Protein AF-A0A7X6TPW1-F1 (afdb_monomer_lite)

pLDDT: mean 78.47, std 8.57, range [53.09, 91.19]

Radius of gyration: 14.6 Å; chains: 1; bounding box: 42×25×35 Å

Structure (mmCIF, N/CA/C/O backbone):
data_AF-A0A7X6TPW1-F1
#
_entry.i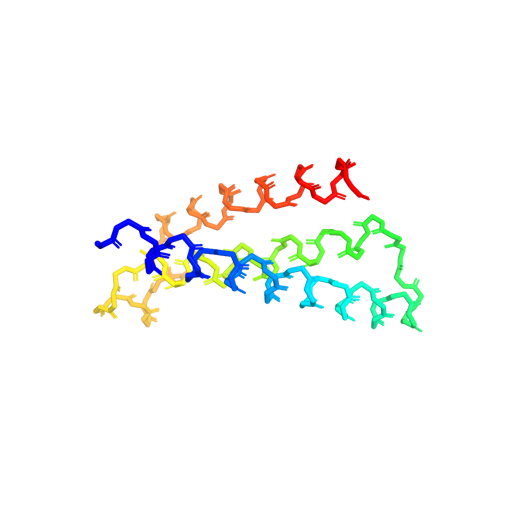d   AF-A0A7X6TPW1-F1
#
loop_
_atom_site.group_PDB
_atom_site.id
_atom_site.type_symbol
_atom_site.label_atom_id
_atom_site.label_alt_id
_atom_site.label_comp_id
_atom_site.label_asym_id
_atom_site.label_entity_id
_atom_site.label_seq_id
_atom_site.pdbx_PDB_ins_code
_atom_site.Cartn_x
_atom_site.Cartn_y
_atom_site.Cartn_z
_atom_site.occupancy
_atom_site.B_iso_or_equiv
_atom_site.auth_seq_id
_atom_site.auth_comp_id
_atom_site.auth_asym_id
_atom_site.auth_atom_id
_atom_site.pdbx_PDB_model_num
ATOM 1 N N . MET A 1 1 ? -26.095 15.176 -3.614 1.00 53.09 1 MET A N 1
ATOM 2 C CA . MET A 1 1 ? -25.101 14.465 -2.771 1.00 53.09 1 MET A CA 1
ATOM 3 C C . MET A 1 1 ? -24.291 13.394 -3.520 1.00 53.09 1 MET A C 1
ATOM 5 O O . MET A 1 1 ? -23.093 13.332 -3.290 1.00 53.09 1 MET A O 1
ATOM 9 N N . MET A 1 2 ? -24.856 12.626 -4.468 1.00 56.50 2 MET A N 1
ATOM 10 C CA . MET A 1 2 ? -24.124 11.574 -5.221 1.00 56.50 2 MET A CA 1
ATOM 11 C C . MET A 1 2 ? -22.884 12.052 -6.012 1.00 56.50 2 MET A C 1
ATOM 13 O O . MET A 1 2 ? -21.864 11.370 -6.011 1.00 56.50 2 MET A O 1
ATOM 17 N N . ARG A 1 3 ? -22.923 13.243 -6.638 1.00 59.16 3 ARG A N 1
ATOM 18 C CA . ARG A 1 3 ? -21.783 13.771 -7.423 1.00 59.16 3 ARG A CA 1
ATOM 19 C C . ARG A 1 3 ? -20.528 14.039 -6.584 1.00 59.16 3 ARG A C 1
ATOM 21 O O . ARG A 1 3 ? -19.427 13.804 -7.061 1.00 59.16 3 ARG A O 1
ATOM 28 N N . VAL A 1 4 ? -20.681 14.490 -5.337 1.00 61.53 4 VAL A N 1
ATOM 29 C CA . VAL A 1 4 ? -19.537 14.816 -4.462 1.00 61.53 4 VAL A CA 1
ATOM 30 C C . VAL A 1 4 ? -18.793 13.545 -4.039 1.00 61.53 4 VAL A C 1
ATOM 32 O O . VAL A 1 4 ? -17.566 13.539 -3.992 1.00 61.53 4 VAL A O 1
ATOM 35 N N . ASN A 1 5 ? -19.523 12.450 -3.808 1.00 66.88 5 ASN A N 1
ATOM 36 C CA . ASN A 1 5 ? -18.924 11.154 -3.484 1.00 66.88 5 ASN A CA 1
ATOM 37 C C . ASN A 1 5 ? -18.209 10.537 -4.691 1.00 66.88 5 ASN A C 1
ATOM 39 O O . ASN A 1 5 ? -17.122 9.990 -4.528 1.00 66.88 5 ASN A O 1
ATOM 43 N N . LEU A 1 6 ? -18.768 10.688 -5.898 1.00 68.06 6 LEU A N 1
ATOM 44 C CA . LEU A 1 6 ? -18.131 10.220 -7.131 1.00 68.06 6 LEU A CA 1
ATOM 45 C C . LEU A 1 6 ? -16.815 10.958 -7.408 1.00 68.06 6 LEU A C 1
ATOM 47 O O . LEU A 1 6 ? -15.806 10.328 -7.698 1.00 68.06 6 LEU A O 1
ATOM 51 N N . VAL A 1 7 ? -16.804 12.287 -7.269 1.00 72.88 7 VAL A N 1
ATOM 52 C CA . VAL A 1 7 ? -15.588 13.088 -7.478 1.00 72.88 7 VAL A CA 1
ATOM 53 C C . VAL A 1 7 ? -14.510 12.715 -6.462 1.00 72.88 7 VAL A C 1
ATOM 55 O O . VAL A 1 7 ? -13.364 12.512 -6.846 1.00 72.88 7 VAL A O 1
ATOM 58 N N . ARG A 1 8 ? -14.868 12.549 -5.181 1.00 68.56 8 ARG A N 1
ATOM 59 C CA . ARG A 1 8 ? -13.919 12.091 -4.153 1.00 68.56 8 ARG A CA 1
ATOM 60 C C . ARG A 1 8 ? -13.348 10.715 -4.485 1.00 68.56 8 ARG A C 1
ATOM 62 O O . ARG A 1 8 ? -12.139 10.549 -4.412 1.00 68.56 8 ARG A O 1
ATOM 69 N N . PHE A 1 9 ? -14.193 9.775 -4.905 1.00 70.38 9 PHE A N 1
ATOM 70 C CA . PHE A 1 9 ? -13.763 8.440 -5.316 1.00 70.38 9 PHE A CA 1
ATOM 71 C C . PHE A 1 9 ? -12.776 8.485 -6.491 1.00 70.38 9 PHE A C 1
ATOM 73 O O . PHE A 1 9 ? -11.706 7.890 -6.406 1.00 70.38 9 PHE A O 1
ATOM 80 N N . LEU A 1 10 ? -13.092 9.238 -7.551 1.00 73.19 10 LEU A N 1
ATOM 81 C CA . LEU A 1 10 ? -12.224 9.374 -8.725 1.00 73.19 10 LEU A CA 1
ATOM 82 C C . LEU A 1 10 ? -10.884 10.032 -8.384 1.00 73.19 10 LEU A C 1
ATOM 84 O O . LEU A 1 10 ? -9.845 9.582 -8.855 1.00 73.19 10 LEU A O 1
ATOM 88 N N . VAL A 1 11 ? -10.892 11.059 -7.531 1.00 75.19 11 VAL A N 1
ATOM 89 C CA . VAL A 1 11 ? -9.662 11.712 -7.061 1.00 75.19 11 VAL A CA 1
ATOM 90 C C . VAL A 1 11 ? -8.815 10.744 -6.238 1.00 75.19 11 VAL A C 1
ATOM 92 O O . VAL A 1 11 ? -7.610 10.657 -6.453 1.00 75.19 11 VAL A O 1
ATOM 95 N N . THR A 1 12 ? -9.423 9.975 -5.331 1.00 69.19 12 THR A N 1
ATOM 96 C CA . THR A 1 12 ? -8.703 8.948 -4.567 1.00 69.19 12 THR A CA 1
ATOM 97 C C . THR A 1 12 ? -8.103 7.891 -5.492 1.00 69.19 12 THR A C 1
ATOM 99 O O . THR A 1 12 ? -6.948 7.519 -5.310 1.00 69.19 12 THR A O 1
ATOM 102 N N . LEU A 1 13 ? -8.838 7.456 -6.515 1.00 72.25 13 LEU A N 1
ATOM 103 C CA . LEU A 1 13 ? -8.364 6.474 -7.487 1.00 72.25 13 LEU A CA 1
ATOM 104 C C . LEU A 1 13 ? -7.197 7.015 -8.328 1.00 72.25 13 LEU A C 1
ATOM 106 O O . LEU A 1 13 ? -6.196 6.328 -8.504 1.00 72.25 13 LEU A O 1
ATOM 110 N N . LEU A 1 14 ? -7.274 8.274 -8.763 1.00 74.44 14 LEU A N 1
ATOM 111 C CA . LEU A 1 14 ? -6.190 8.948 -9.477 1.00 74.44 14 LEU A CA 1
ATOM 112 C C . LEU A 1 14 ? -4.918 9.036 -8.619 1.00 74.44 14 LEU A C 1
ATOM 114 O O . LEU A 1 14 ? -3.828 8.735 -9.099 1.00 74.44 14 LEU A O 1
ATOM 118 N N . ILE A 1 15 ? -5.054 9.403 -7.340 1.00 74.06 15 ILE A N 1
ATOM 119 C CA . ILE A 1 15 ? -3.927 9.485 -6.398 1.00 74.06 15 ILE A CA 1
ATOM 120 C C . ILE A 1 15 ? -3.250 8.118 -6.240 1.00 74.06 15 ILE A C 1
ATOM 122 O O . ILE A 1 15 ? -2.024 8.044 -6.267 1.00 74.06 15 ILE A O 1
ATOM 126 N N . ILE A 1 16 ? -4.036 7.041 -6.120 1.00 75.00 16 ILE A N 1
ATOM 127 C CA . ILE A 1 16 ? -3.532 5.659 -6.066 1.00 75.00 16 ILE A CA 1
ATOM 128 C C . ILE A 1 16 ? -2.719 5.352 -7.323 1.00 75.00 16 ILE A C 1
ATOM 130 O O . ILE A 1 16 ? -1.582 4.911 -7.201 1.00 75.0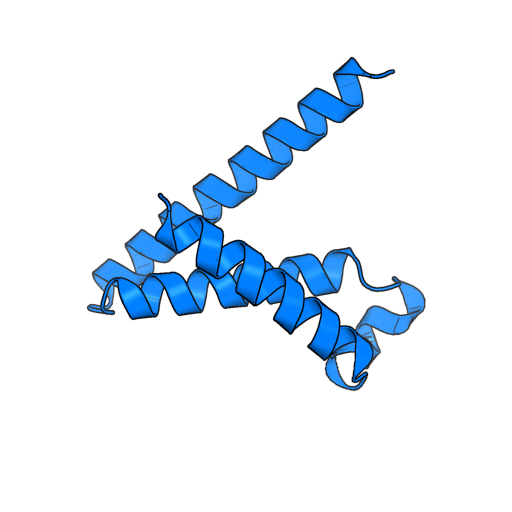0 16 ILE A O 1
ATOM 134 N N . MET A 1 17 ? -3.261 5.622 -8.512 1.00 71.69 17 MET A N 1
ATOM 135 C CA . MET A 1 17 ? -2.585 5.315 -9.778 1.00 71.69 17 MET A CA 1
ATOM 136 C C . MET A 1 17 ? -1.267 6.080 -9.934 1.00 71.69 17 MET A C 1
ATOM 138 O O . MET A 1 17 ? -0.256 5.494 -10.316 1.00 71.69 17 MET A O 1
ATOM 142 N N . VAL A 1 18 ? -1.244 7.372 -9.588 1.00 75.50 18 VAL A N 1
ATOM 143 C CA . VAL A 1 18 ? -0.017 8.184 -9.644 1.00 75.50 18 VAL A CA 1
ATOM 144 C C . VAL A 1 18 ? 1.033 7.651 -8.667 1.00 75.50 18 VAL A C 1
ATOM 146 O O . VAL A 1 18 ? 2.194 7.503 -9.043 1.00 75.50 18 VAL A O 1
ATOM 149 N N . LEU A 1 19 ? 0.639 7.305 -7.437 1.00 75.38 19 LEU A N 1
ATOM 150 C CA . LEU A 1 19 ? 1.541 6.697 -6.453 1.00 75.38 19 LEU A CA 1
ATOM 151 C C . LEU A 1 19 ? 2.119 5.368 -6.947 1.00 75.38 19 LEU A C 1
ATOM 153 O O . LEU A 1 19 ? 3.324 5.153 -6.826 1.00 75.38 19 LEU A O 1
ATOM 157 N N . GLN A 1 20 ? 1.283 4.505 -7.529 1.00 68.50 20 GLN A N 1
ATOM 158 C CA . GLN A 1 20 ? 1.718 3.227 -8.095 1.00 68.50 20 GLN A CA 1
ATOM 159 C C . GLN A 1 20 ? 2.743 3.432 -9.215 1.00 68.50 20 GLN A C 1
ATOM 161 O O . GLN A 1 20 ? 3.798 2.802 -9.192 1.00 68.50 20 GLN A O 1
ATOM 166 N N . TYR A 1 21 ? 2.484 4.360 -10.139 1.00 74.88 21 TYR A N 1
ATOM 167 C CA . TYR A 1 21 ? 3.395 4.658 -11.243 1.00 74.88 21 TYR A CA 1
ATOM 168 C C . TYR A 1 21 ? 4.748 5.200 -10.757 1.00 74.88 21 TYR A C 1
ATOM 170 O O . TYR A 1 21 ? 5.799 4.749 -11.211 1.00 74.88 21 TYR A O 1
ATOM 178 N N . VAL A 1 22 ? 4.739 6.128 -9.793 1.00 77.50 22 VAL A N 1
ATOM 179 C CA . VAL A 1 22 ? 5.971 6.689 -9.214 1.00 77.50 22 VAL A CA 1
ATOM 180 C C . VAL A 1 22 ? 6.789 5.605 -8.510 1.00 77.50 22 VAL A C 1
ATOM 182 O O . VAL A 1 22 ? 7.996 5.517 -8.728 1.00 77.50 22 VAL A O 1
ATOM 185 N N . LEU A 1 23 ? 6.151 4.746 -7.707 1.00 73.00 23 LEU A N 1
ATOM 186 C CA . LEU A 1 23 ? 6.831 3.623 -7.056 1.00 73.00 23 LEU A CA 1
ATOM 187 C C . LEU A 1 23 ? 7.399 2.628 -8.075 1.00 73.00 23 LEU A C 1
ATOM 189 O O . LEU A 1 23 ? 8.544 2.209 -7.924 1.00 73.00 23 LEU A O 1
ATOM 193 N N . ALA A 1 24 ? 6.644 2.282 -9.120 1.00 72.19 24 ALA A N 1
ATOM 194 C CA . ALA A 1 24 ? 7.111 1.381 -10.173 1.00 72.19 24 ALA A CA 1
ATOM 195 C C . ALA A 1 24 ? 8.357 1.936 -10.869 1.00 72.19 24 ALA A C 1
ATOM 197 O O . ALA A 1 24 ? 9.336 1.215 -11.050 1.00 72.19 24 ALA A O 1
ATOM 198 N N . TYR A 1 25 ? 8.347 3.230 -11.191 1.00 77.06 25 TYR A N 1
ATOM 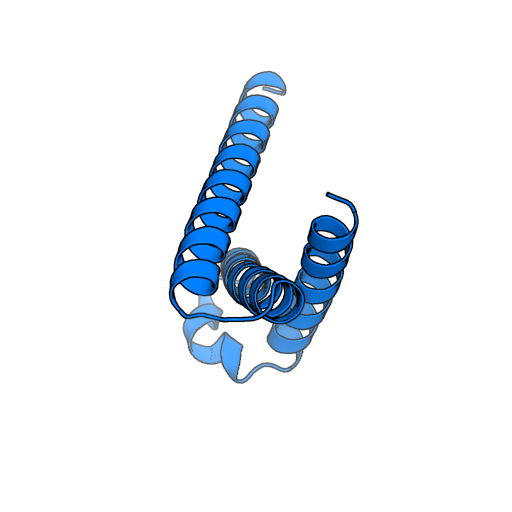199 C CA . TYR A 1 25 ? 9.472 3.908 -11.825 1.00 77.06 25 TYR A CA 1
ATOM 200 C C . TYR A 1 25 ? 10.722 3.925 -10.933 1.00 77.06 25 TYR A C 1
ATOM 202 O O . TYR A 1 25 ? 11.812 3.591 -11.393 1.00 77.06 25 TYR A O 1
ATOM 210 N N . VAL A 1 26 ? 10.573 4.244 -9.641 1.00 78.62 26 VAL A N 1
ATOM 211 C CA . VAL A 1 26 ? 11.689 4.209 -8.678 1.00 78.62 26 VAL A CA 1
ATOM 212 C C . VAL A 1 26 ? 12.265 2.798 -8.556 1.00 78.62 26 VAL A C 1
ATOM 214 O O . VAL A 1 26 ? 13.481 2.630 -8.568 1.00 78.62 26 VAL A O 1
ATOM 217 N N . LEU A 1 27 ? 11.415 1.773 -8.477 1.00 75.75 27 LEU A N 1
ATOM 218 C CA . LEU A 1 27 ? 11.861 0.383 -8.369 1.00 75.75 27 LEU A CA 1
ATOM 219 C C . LEU A 1 27 ? 12.556 -0.098 -9.651 1.00 75.75 27 LEU A C 1
ATOM 221 O O . LEU A 1 27 ? 13.583 -0.769 -9.568 1.00 75.75 27 LEU A O 1
ATOM 225 N N . ALA A 1 28 ? 12.072 0.312 -10.824 1.00 75.50 28 ALA A N 1
ATOM 226 C CA . ALA A 1 28 ? 12.733 0.029 -12.094 1.00 75.50 28 ALA A CA 1
ATOM 227 C C . ALA A 1 28 ? 14.139 0.654 -12.168 1.00 75.50 28 ALA A C 1
ATOM 229 O O . ALA A 1 28 ? 15.081 -0.014 -12.592 1.00 75.50 28 ALA A O 1
ATOM 230 N N . LEU A 1 29 ? 14.313 1.894 -11.688 1.00 79.62 29 LEU A N 1
ATOM 231 C CA . LEU A 1 29 ? 15.630 2.544 -11.595 1.00 79.62 29 LEU A CA 1
ATOM 232 C C . LEU A 1 29 ? 16.596 1.812 -10.651 1.00 79.62 29 LEU A C 1
ATOM 234 O O . LEU A 1 29 ? 17.807 1.876 -10.842 1.00 79.62 29 LEU A O 1
ATOM 238 N N . LEU A 1 30 ? 16.072 1.096 -9.655 1.00 77.75 30 LEU A N 1
ATOM 239 C CA . LEU A 1 30 ? 16.850 0.266 -8.731 1.00 77.75 30 LEU A CA 1
ATOM 240 C C . LEU A 1 30 ? 17.157 -1.138 -9.289 1.00 77.75 30 LEU A C 1
ATOM 242 O O . LEU A 1 30 ? 17.713 -1.970 -8.574 1.00 77.75 30 LEU A O 1
ATOM 246 N N . GLY A 1 31 ? 16.800 -1.423 -10.547 1.00 73.62 31 GLY A N 1
ATOM 247 C CA . GLY A 1 31 ? 17.023 -2.724 -11.188 1.00 73.62 31 GLY A CA 1
ATOM 248 C C . GLY A 1 31 ? 16.101 -3.831 -10.672 1.00 73.62 31 GLY A C 1
ATOM 249 O O . GLY A 1 31 ? 16.375 -5.015 -10.870 1.00 73.62 31 GLY A O 1
ATOM 250 N N . VAL A 1 32 ? 15.014 -3.465 -9.991 1.00 74.94 32 VAL A N 1
ATOM 251 C CA . VAL A 1 32 ? 14.041 -4.411 -9.449 1.00 74.94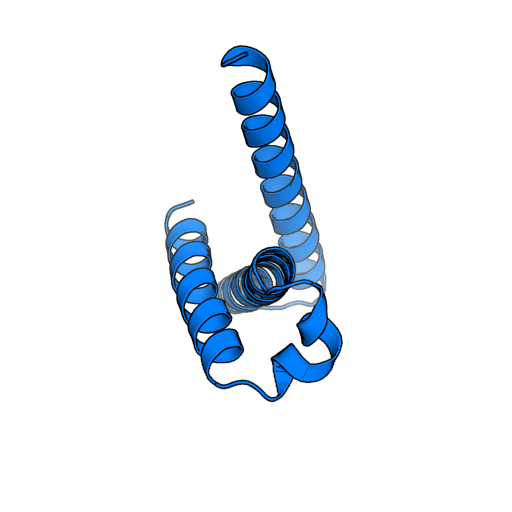 32 VAL A CA 1
ATOM 252 C C . VAL A 1 32 ? 13.189 -4.954 -10.595 1.00 74.94 32 VAL A C 1
ATOM 254 O O . VAL A 1 32 ? 12.668 -4.197 -11.414 1.00 74.94 32 VAL A O 1
ATOM 257 N N . SER A 1 33 ? 13.041 -6.279 -10.664 1.00 74.62 33 SER A N 1
ATOM 258 C CA . SER A 1 33 ? 12.227 -6.915 -11.702 1.00 74.62 33 SER A CA 1
ATOM 259 C C . SER A 1 33 ? 10.769 -6.445 -11.625 1.00 74.62 33 SER A C 1
ATOM 261 O O . SER A 1 33 ? 10.247 -6.192 -10.538 1.00 74.62 33 SER A O 1
ATOM 263 N N . GLY A 1 34 ? 10.087 -6.351 -12.773 1.00 67.38 34 GLY A N 1
ATOM 264 C CA . GLY A 1 34 ? 8.719 -5.813 -12.843 1.00 67.38 34 GLY A CA 1
ATOM 265 C C . GLY A 1 34 ? 7.730 -6.508 -11.897 1.00 67.38 34 GLY A C 1
ATOM 266 O O . GLY A 1 34 ? 6.935 -5.847 -11.240 1.00 67.38 34 GLY A O 1
ATOM 267 N N . ILE A 1 35 ? 7.851 -7.829 -11.726 1.00 71.19 35 ILE A N 1
ATOM 268 C CA . ILE A 1 35 ? 7.030 -8.613 -10.783 1.00 71.19 35 ILE A CA 1
ATOM 269 C C . ILE A 1 35 ? 7.293 -8.196 -9.331 1.00 71.19 35 ILE A C 1
ATOM 271 O O . ILE A 1 35 ? 6.372 -8.099 -8.520 1.00 71.19 35 ILE A O 1
ATOM 275 N N . PHE A 1 36 ? 8.553 -7.938 -8.991 1.00 70.00 36 PHE A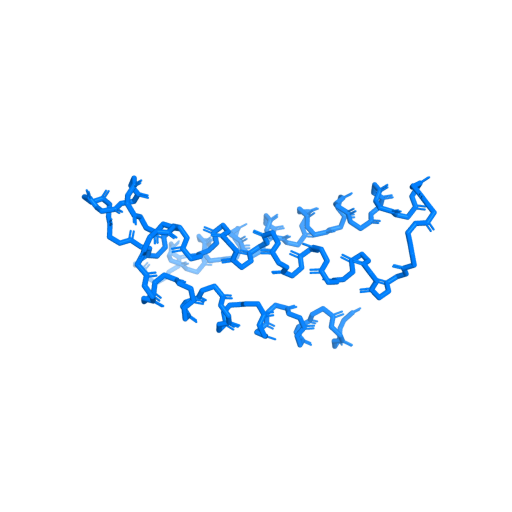 N 1
ATOM 276 C CA . PHE A 1 36 ? 8.940 -7.546 -7.643 1.00 70.00 36 PHE A CA 1
ATOM 277 C C . PHE A 1 36 ? 8.512 -6.100 -7.350 1.00 70.00 36 PHE A C 1
ATOM 279 O O . PHE A 1 36 ? 8.078 -5.803 -6.239 1.00 70.00 36 PHE A O 1
ATOM 286 N N . ALA A 1 37 ? 8.511 -5.226 -8.364 1.00 71.44 37 ALA A N 1
ATOM 287 C CA . ALA A 1 37 ? 7.918 -3.896 -8.260 1.00 71.44 37 ALA A CA 1
ATOM 288 C C . ALA A 1 37 ? 6.404 -3.960 -7.999 1.00 71.44 37 ALA A C 1
ATOM 290 O O . ALA A 1 37 ? 5.915 -3.318 -7.068 1.00 71.44 37 ALA A O 1
ATOM 291 N N . ILE A 1 38 ? 5.680 -4.803 -8.742 1.00 75.44 38 ILE A N 1
ATOM 292 C CA . ILE A 1 38 ? 4.242 -5.050 -8.554 1.00 75.44 38 ILE A CA 1
ATOM 293 C C . ILE A 1 38 ? 3.945 -5.553 -7.134 1.00 75.44 38 ILE A C 1
ATOM 295 O O . ILE A 1 38 ? 3.033 -5.049 -6.476 1.00 75.44 38 ILE A O 1
ATOM 299 N N . LEU A 1 39 ? 4.738 -6.503 -6.630 1.00 80.75 39 LEU A N 1
ATOM 300 C CA . LEU A 1 39 ? 4.603 -7.029 -5.268 1.00 80.75 39 LEU A CA 1
ATOM 301 C C . LEU A 1 39 ? 4.775 -5.936 -4.207 1.00 80.75 39 LEU A C 1
ATOM 303 O O . LEU A 1 39 ? 3.945 -5.818 -3.304 1.00 80.75 39 LEU A O 1
ATOM 307 N N . VAL A 1 40 ? 5.824 -5.118 -4.319 1.00 80.00 40 VAL A N 1
ATOM 308 C CA . VAL A 1 40 ? 6.103 -4.041 -3.356 1.00 80.00 40 VAL A CA 1
ATOM 309 C C . VAL A 1 40 ? 4.993 -2.994 -3.373 1.00 80.00 40 VAL A C 1
ATOM 311 O O . VAL A 1 40 ? 4.509 -2.592 -2.315 1.00 80.00 40 VAL A O 1
ATOM 314 N N . ILE A 1 41 ? 4.544 -2.586 -4.559 1.00 80.94 41 ILE A N 1
ATOM 315 C CA . ILE A 1 41 ? 3.468 -1.607 -4.726 1.00 80.94 41 ILE A CA 1
ATOM 316 C C . ILE A 1 41 ? 2.164 -2.126 -4.126 1.00 80.94 41 ILE A C 1
ATOM 318 O O . ILE A 1 41 ? 1.540 -1.435 -3.318 1.00 80.94 41 ILE A O 1
ATOM 322 N N . ALA A 1 42 ? 1.765 -3.349 -4.480 1.00 84.19 42 ALA A N 1
ATOM 323 C CA . ALA A 1 42 ? 0.556 -3.966 -3.953 1.00 84.19 42 ALA A CA 1
ATOM 324 C C . ALA A 1 42 ? 0.607 -4.058 -2.422 1.00 84.19 42 ALA A C 1
ATOM 326 O O . ALA A 1 42 ? -0.386 -3.770 -1.754 1.00 84.19 42 ALA A O 1
ATOM 327 N N . PHE A 1 43 ? 1.771 -4.388 -1.858 1.00 86.50 43 PHE A N 1
ATOM 328 C CA . PHE A 1 43 ? 1.968 -4.480 -0.414 1.00 86.50 43 PHE A CA 1
ATOM 329 C C . PHE A 1 43 ? 1.882 -3.123 0.288 1.00 86.50 43 PHE A C 1
ATOM 331 O O . PHE A 1 43 ? 1.125 -2.982 1.249 1.00 86.50 43 PHE A O 1
ATOM 338 N N . VAL A 1 44 ? 2.591 -2.103 -0.200 1.00 86.56 44 VAL A N 1
ATOM 339 C CA . VAL A 1 44 ? 2.555 -0.751 0.388 1.00 86.56 44 VAL A CA 1
ATOM 340 C C . VAL A 1 44 ? 1.132 -0.194 0.364 1.00 86.56 44 VAL A C 1
ATOM 342 O O . VAL A 1 44 ? 0.643 0.308 1.380 1.00 86.56 44 VAL A O 1
ATOM 345 N N . MET A 1 45 ? 0.433 -0.340 -0.765 1.00 85.81 45 MET A N 1
ATOM 346 C CA . MET A 1 45 ? -0.950 0.120 -0.897 1.00 85.81 45 MET A CA 1
ATOM 347 C C . MET A 1 45 ? -1.895 -0.656 0.018 1.00 85.81 45 MET A C 1
ATOM 349 O O . MET A 1 45 ? -2.761 -0.054 0.653 1.00 85.81 45 MET A O 1
ATOM 353 N N . ALA A 1 46 ? -1.702 -1.967 0.163 1.00 89.81 46 ALA A N 1
ATOM 354 C CA . ALA A 1 46 ? -2.494 -2.784 1.072 1.00 89.81 46 ALA A CA 1
ATOM 355 C C . ALA A 1 46 ? -2.339 -2.370 2.534 1.00 89.81 46 ALA A C 1
ATOM 357 O O . ALA A 1 46 ? -3.337 -2.229 3.242 1.00 89.81 46 ALA A O 1
ATOM 358 N N . VAL A 1 47 ? -1.105 -2.125 2.980 1.00 87.62 47 VAL A N 1
ATOM 359 C CA . VAL A 1 47 ? -0.820 -1.649 4.338 1.00 87.62 47 VAL A CA 1
ATOM 360 C C . VAL A 1 47 ? -1.460 -0.281 4.569 1.00 87.62 47 VAL A C 1
ATOM 362 O O . VAL A 1 47 ? -2.139 -0.081 5.578 1.00 87.62 47 VAL A O 1
ATOM 365 N N . PHE A 1 48 ? -1.313 0.645 3.621 1.00 87.81 48 PHE A N 1
ATOM 366 C CA . PHE A 1 48 ? -1.905 1.977 3.712 1.00 87.81 48 PHE A CA 1
ATOM 367 C C . PHE A 1 48 ? -3.439 1.923 3.816 1.00 87.81 48 PHE A C 1
ATOM 369 O O . PHE A 1 48 ? -4.027 2.532 4.713 1.00 87.81 48 PHE A O 1
ATOM 376 N N . PHE A 1 49 ? -4.096 1.138 2.958 1.00 87.06 49 PHE A N 1
ATOM 377 C CA . PHE A 1 49 ? -5.553 0.978 2.971 1.00 87.06 49 PHE A CA 1
ATOM 378 C C . PHE A 1 49 ? -6.071 0.234 4.199 1.00 87.06 49 PHE A C 1
ATOM 380 O O . PHE A 1 49 ? -7.126 0.595 4.730 1.00 87.06 49 PHE A O 1
ATOM 387 N N . ALA A 1 50 ? -5.335 -0.766 4.683 1.00 87.44 50 ALA A N 1
ATOM 388 C CA . ALA A 1 50 ? -5.658 -1.429 5.936 1.00 87.44 50 ALA A CA 1
ATOM 389 C C . ALA A 1 50 ? -5.616 -0.432 7.097 1.00 87.44 50 ALA A C 1
ATOM 391 O O . ALA A 1 50 ? -6.554 -0.390 7.886 1.00 87.44 50 ALA A O 1
ATOM 392 N N . PHE A 1 51 ? -4.600 0.436 7.168 1.00 85.19 51 PHE A N 1
ATOM 393 C CA . PHE A 1 51 ? -4.510 1.469 8.205 1.00 85.19 51 PHE A CA 1
ATOM 394 C C . PHE A 1 51 ? -5.633 2.503 8.124 1.00 85.19 51 PHE A C 1
ATOM 396 O O . PHE A 1 51 ? -6.163 2.911 9.160 1.00 85.19 51 PHE A O 1
ATOM 403 N N . LEU A 1 52 ? -6.017 2.922 6.916 1.00 85.56 52 LEU A N 1
ATOM 404 C CA . LEU A 1 52 ? -7.128 3.854 6.724 1.00 85.56 52 LEU A CA 1
ATOM 405 C C . LEU A 1 52 ? -8.460 3.263 7.196 1.00 85.56 52 LEU A C 1
ATOM 407 O O . LEU A 1 52 ? -9.204 3.956 7.891 1.00 85.56 52 LEU A O 1
ATOM 411 N N . ASN A 1 53 ? -8.723 1.993 6.875 1.00 84.88 53 ASN A N 1
ATOM 412 C CA . ASN A 1 53 ? -9.945 1.285 7.269 1.00 84.88 53 ASN A CA 1
ATOM 413 C C . ASN A 1 53 ? -9.921 0.760 8.713 1.00 84.88 53 ASN A C 1
ATOM 415 O O . ASN A 1 53 ? -10.965 0.375 9.238 1.00 84.88 53 ASN A O 1
ATOM 419 N N . TYR A 1 54 ? -8.761 0.753 9.374 1.00 84.62 54 TYR A N 1
ATOM 420 C CA . TYR A 1 54 ? -8.664 0.312 10.759 1.00 84.62 54 TYR A CA 1
ATOM 421 C C . TYR A 1 54 ? -9.265 1.346 11.724 1.00 84.62 54 TYR A C 1
ATOM 423 O O . TYR A 1 54 ? -8.999 2.549 11.564 1.00 84.62 54 TYR A O 1
ATOM 431 N N . PRO A 1 55 ? -10.011 0.920 12.765 1.00 80.75 55 PRO A N 1
ATOM 432 C CA . PRO A 1 55 ? -10.616 1.841 13.719 1.00 80.75 55 PRO A CA 1
ATOM 433 C C . PRO A 1 55 ? -9.572 2.767 14.360 1.00 80.75 55 PRO A C 1
ATOM 435 O O . PRO A 1 55 ? -8.584 2.312 14.943 1.00 80.75 55 PRO A O 1
ATOM 438 N N . ALA A 1 56 ? -9.809 4.081 14.278 1.00 76.50 56 ALA A N 1
ATOM 439 C CA . ALA A 1 56 ? -8.878 5.116 14.739 1.00 76.50 56 ALA A CA 1
ATOM 440 C C . ALA A 1 56 ? -8.353 4.933 16.183 1.00 76.50 56 ALA A C 1
ATOM 442 O O . ALA A 1 56 ? -7.149 5.128 16.374 1.00 76.50 56 ALA A O 1
ATOM 443 N N . PRO A 1 57 ? -9.166 4.506 17.179 1.00 78.06 57 PRO A N 1
ATOM 444 C CA . PRO A 1 57 ? -8.693 4.320 18.556 1.00 78.06 57 PRO A CA 1
ATOM 445 C C . PRO A 1 57 ? -7.604 3.248 18.691 1.00 78.06 57 PRO A C 1
ATOM 447 O O . PRO A 1 57 ? -6.780 3.315 19.598 1.00 78.06 57 PRO A O 1
ATOM 450 N N . PHE A 1 58 ? -7.568 2.281 17.769 1.00 74.50 58 PHE A N 1
ATOM 451 C CA . PHE A 1 58 ? -6.714 1.095 17.853 1.00 74.50 58 PHE A CA 1
ATOM 452 C C . PHE A 1 58 ? -5.596 1.076 16.801 1.00 74.50 58 PHE A C 1
ATOM 454 O O . PHE A 1 58 ? -4.848 0.106 16.712 1.00 74.50 58 PHE A O 1
ATOM 461 N N . ARG A 1 59 ? -5.411 2.151 16.018 1.00 78.38 59 ARG A N 1
ATOM 462 C CA . ARG A 1 59 ? -4.364 2.207 14.975 1.00 78.38 59 ARG A CA 1
ATOM 463 C C . ARG A 1 59 ? -2.949 1.987 15.513 1.00 78.38 59 ARG A C 1
ATOM 465 O O . ARG A 1 59 ? -2.145 1.354 14.842 1.00 78.38 59 ARG A O 1
ATOM 472 N N . LYS A 1 60 ? -2.642 2.453 16.730 1.00 77.38 60 LYS A N 1
ATOM 473 C CA . LYS A 1 60 ? -1.312 2.277 17.352 1.00 77.38 60 LYS A CA 1
ATOM 474 C C . LYS A 1 60 ? -0.996 0.818 17.701 1.00 77.38 60 LYS A C 1
ATOM 476 O O . LYS A 1 60 ? 0.171 0.451 17.777 1.00 77.38 60 LYS A O 1
ATOM 481 N N . THR A 1 61 ? -2.020 -0.008 17.911 1.00 84.00 61 THR A N 1
ATOM 482 C CA . THR A 1 61 ? -1.890 -1.440 18.216 1.00 84.00 61 THR A CA 1
ATOM 483 C C . THR A 1 61 ? -2.265 -2.329 17.033 1.00 84.00 61 THR A C 1
ATOM 485 O O . THR A 1 61 ? -2.183 -3.546 17.158 1.00 84.00 61 THR A O 1
ATOM 488 N N . ALA A 1 62 ? -2.618 -1.747 15.881 1.00 78.56 62 ALA A N 1
ATOM 489 C CA . ALA A 1 62 ? -3.114 -2.465 14.708 1.00 78.56 62 ALA A CA 1
ATOM 490 C C . ALA A 1 62 ? -2.156 -3.565 14.233 1.00 78.56 62 ALA A C 1
ATOM 492 O O . ALA A 1 62 ? -2.582 -4.683 13.982 1.00 78.56 62 ALA A O 1
ATOM 493 N N . VAL A 1 63 ? -0.846 -3.301 14.222 1.00 83.25 63 VAL A N 1
ATOM 494 C CA . VAL A 1 63 ? 0.179 -4.274 13.791 1.00 83.25 63 VAL A CA 1
ATOM 495 C C . VAL A 1 63 ? 0.271 -5.495 14.719 1.00 83.25 63 VAL A C 1
ATOM 497 O O . VAL A 1 63 ? 0.896 -6.485 14.372 1.00 83.25 63 VAL A O 1
ATOM 500 N N . LYS A 1 64 ? -0.340 -5.460 15.908 1.00 86.38 64 LYS A N 1
ATOM 501 C CA . LYS A 1 64 ? -0.406 -6.612 16.822 1.00 86.38 64 LYS A CA 1
ATOM 502 C C . LYS A 1 64 ? -1.706 -7.404 16.680 1.00 86.38 64 LYS A C 1
ATOM 504 O O . LYS A 1 64 ? -1.814 -8.483 17.253 1.00 86.38 64 LYS A O 1
ATOM 509 N N . ASP A 1 65 ? -2.683 -6.885 15.939 1.00 86.50 65 ASP A N 1
ATOM 510 C CA . ASP A 1 65 ? -4.001 -7.493 15.802 1.00 86.50 65 ASP A CA 1
ATOM 511 C C . ASP A 1 65 ? -4.058 -8.421 14.570 1.00 86.50 65 ASP A C 1
ATOM 513 O O . ASP A 1 65 ? -3.797 -7.983 13.442 1.00 86.50 65 ASP A O 1
ATOM 517 N N . PRO A 1 66 ? -4.419 -9.708 14.722 1.00 88.38 66 PRO A N 1
ATOM 518 C CA . PRO A 1 66 ? -4.621 -10.617 13.593 1.00 88.38 66 PRO A CA 1
ATOM 519 C C . PRO A 1 66 ? -5.654 -10.117 12.570 1.00 88.38 66 PRO A C 1
ATOM 521 O O . PRO A 1 66 ? -5.554 -10.436 11.384 1.00 88.38 66 PRO A O 1
ATOM 524 N N . TYR A 1 67 ? -6.643 -9.329 12.994 1.00 87.56 67 TYR A N 1
ATOM 525 C CA . TYR A 1 67 ? -7.651 -8.746 12.112 1.00 87.56 67 TYR A CA 1
ATOM 526 C C . TYR A 1 67 ? -7.046 -7.733 11.135 1.00 87.56 67 TYR A C 1
ATOM 528 O O . TYR A 1 67 ? -7.372 -7.752 9.947 1.00 87.56 67 TYR A O 1
ATOM 536 N N . PHE A 1 68 ? -6.105 -6.909 11.600 1.00 88.94 68 PHE A N 1
ATOM 537 C CA . PHE A 1 68 ? -5.372 -5.986 10.735 1.00 88.94 68 PHE A CA 1
ATOM 538 C C . PHE A 1 68 ? -4.594 -6.741 9.653 1.00 88.94 68 PHE A C 1
ATOM 540 O O . PHE A 1 68 ? -4.687 -6.401 8.476 1.00 88.94 68 PHE A O 1
ATOM 547 N N . HIS A 1 69 ? -3.897 -7.819 10.022 1.00 89.69 69 HIS A N 1
ATOM 548 C CA . HIS A 1 69 ? -3.163 -8.649 9.063 1.00 89.69 69 HIS A CA 1
ATOM 549 C C . HIS A 1 69 ? -4.085 -9.280 8.015 1.00 89.69 69 HIS A C 1
ATOM 551 O O . HIS A 1 69 ? -3.736 -9.316 6.837 1.00 89.69 69 HIS A O 1
ATOM 557 N N . LYS A 1 70 ? -5.287 -9.722 8.413 1.00 89.12 70 LYS A N 1
ATOM 558 C CA . LYS A 1 70 ? -6.306 -10.206 7.468 1.00 89.12 70 LYS A CA 1
ATOM 559 C C . LYS A 1 70 ? -6.746 -9.108 6.499 1.00 89.12 70 LYS A C 1
ATOM 561 O O . LYS A 1 70 ? -6.839 -9.372 5.305 1.00 89.12 70 LYS A O 1
ATOM 566 N N . MET A 1 71 ? -6.969 -7.882 6.978 1.00 90.56 71 MET A N 1
ATOM 567 C CA . MET A 1 71 ? -7.286 -6.742 6.108 1.00 90.56 71 MET A CA 1
ATOM 568 C C . MET A 1 71 ? -6.153 -6.436 5.127 1.00 90.56 71 MET A C 1
ATOM 570 O O . MET A 1 71 ? -6.417 -6.278 3.937 1.00 90.56 71 MET A O 1
ATOM 574 N N . VAL A 1 72 ? -4.902 -6.399 5.598 1.00 90.75 72 VAL A N 1
ATOM 575 C CA . VAL A 1 72 ? -3.725 -6.209 4.735 1.00 90.75 72 VAL A CA 1
ATOM 576 C C . VAL A 1 72 ? -3.662 -7.305 3.675 1.00 90.75 72 VAL A C 1
ATOM 578 O O . VAL A 1 72 ? -3.500 -6.992 2.504 1.00 90.75 72 VAL A O 1
ATOM 581 N N . ALA A 1 73 ? -3.848 -8.574 4.047 1.00 89.06 73 ALA A N 1
ATOM 582 C CA . ALA A 1 73 ? -3.818 -9.687 3.101 1.00 89.06 73 ALA A CA 1
ATOM 583 C C . ALA A 1 73 ? -4.914 -9.571 2.027 1.00 89.06 73 ALA A C 1
ATOM 585 O O . ALA A 1 73 ? -4.637 -9.772 0.847 1.00 89.06 73 ALA A O 1
ATOM 586 N N . ILE A 1 74 ? -6.138 -9.193 2.410 1.00 91.19 74 ILE A N 1
ATOM 587 C CA . ILE A 1 74 ? -7.243 -8.989 1.461 1.00 91.19 74 ILE A CA 1
ATOM 588 C C . ILE A 1 74 ? -6.916 -7.848 0.494 1.00 91.19 74 ILE A C 1
ATOM 590 O O . ILE A 1 74 ? -6.986 -8.037 -0.719 1.00 91.19 74 ILE A O 1
ATOM 594 N N . PHE A 1 75 ? -6.520 -6.679 1.006 1.00 90.38 75 PHE A N 1
ATOM 595 C CA . PHE A 1 75 ? -6.169 -5.547 0.147 1.00 90.38 75 PHE A CA 1
ATOM 596 C C . PHE A 1 75 ? -4.961 -5.852 -0.738 1.00 90.38 75 PHE A C 1
ATOM 598 O O . PHE A 1 75 ? -4.941 -5.440 -1.893 1.00 90.38 75 PHE A O 1
ATOM 605 N N . PHE A 1 76 ? -3.991 -6.614 -0.234 1.00 91.19 76 PHE A N 1
ATOM 606 C CA . PHE A 1 76 ? -2.827 -7.043 -0.999 1.00 91.19 76 PHE A CA 1
ATOM 607 C C . PHE A 1 76 ? -3.231 -7.889 -2.196 1.00 91.19 76 PHE A C 1
ATOM 609 O O . PHE A 1 76 ? -2.836 -7.566 -3.310 1.00 91.19 76 PHE A O 1
ATOM 616 N N . VAL A 1 77 ? -4.060 -8.916 -1.992 1.00 89.94 77 VAL A N 1
ATOM 617 C CA . VAL A 1 77 ? -4.543 -9.767 -3.087 1.00 89.94 77 VAL A CA 1
ATOM 618 C C . VAL A 1 77 ? -5.314 -8.938 -4.112 1.00 89.94 77 VAL A C 1
ATOM 620 O O . VAL A 1 77 ? -5.072 -9.077 -5.307 1.00 89.94 77 VAL A O 1
ATOM 623 N N . VAL A 1 78 ? -6.188 -8.032 -3.666 1.00 87.50 78 VAL A N 1
ATOM 624 C CA . VAL A 1 78 ? -6.947 -7.157 -4.572 1.00 87.50 78 VAL A CA 1
ATOM 625 C C . VAL A 1 78 ? -6.012 -6.264 -5.391 1.00 87.50 78 VAL A C 1
ATOM 627 O O . VAL A 1 78 ? -6.105 -6.248 -6.615 1.00 87.50 78 VAL A O 1
ATOM 630 N N . PHE A 1 79 ? -5.081 -5.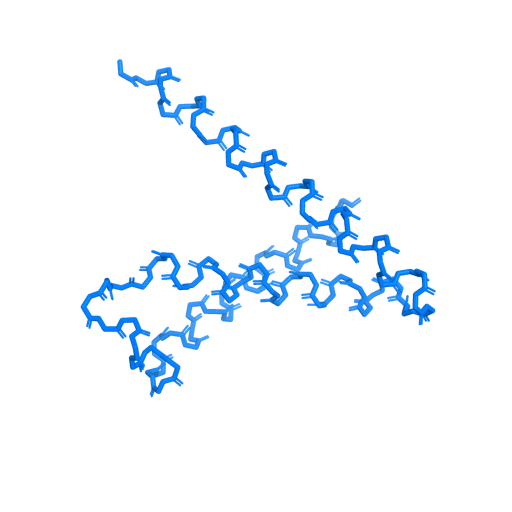551 -4.753 1.00 84.81 79 PHE A N 1
ATOM 631 C CA . PHE A 1 79 ? -4.160 -4.662 -5.464 1.00 84.81 79 PHE A CA 1
ATOM 632 C C . PHE A 1 79 ? -3.177 -5.413 -6.355 1.00 84.81 79 PHE A C 1
ATOM 634 O O . PHE A 1 79 ? -2.832 -4.907 -7.420 1.00 84.81 79 PHE A O 1
ATOM 641 N N . PHE A 1 80 ? -2.748 -6.605 -5.949 1.00 84.75 80 PHE A N 1
ATOM 642 C CA . PHE A 1 80 ? -1.878 -7.460 -6.743 1.00 84.75 80 PHE A CA 1
ATOM 643 C C . PHE A 1 80 ? -2.582 -7.945 -8.011 1.00 84.75 80 PHE A C 1
ATOM 645 O O . PHE A 1 80 ? -2.032 -7.802 -9.097 1.00 84.75 80 PHE A O 1
ATOM 652 N N . LEU A 1 81 ? -3.820 -8.440 -7.896 1.00 83.00 81 LEU A N 1
ATOM 653 C CA . LEU A 1 81 ? -4.617 -8.847 -9.056 1.00 83.00 81 LEU A CA 1
ATOM 654 C C . LEU A 1 81 ? -4.889 -7.669 -9.993 1.00 83.00 81 LEU A C 1
ATOM 656 O O . LEU A 1 81 ? -4.772 -7.821 -11.202 1.00 83.00 81 LEU A O 1
ATOM 660 N N . VAL A 1 82 ? -5.194 -6.487 -9.453 1.00 81.94 82 VAL A N 1
ATOM 661 C CA . VAL A 1 82 ? -5.373 -5.280 -10.272 1.00 81.94 82 VAL A CA 1
ATOM 662 C C . VAL A 1 82 ? -4.075 -4.907 -10.996 1.00 81.94 82 VAL A C 1
ATOM 664 O O . VAL A 1 82 ? -4.123 -4.659 -12.191 1.00 81.94 82 VAL A O 1
ATOM 667 N N . ASN A 1 83 ? -2.916 -4.931 -10.329 1.00 73.19 83 ASN A N 1
ATOM 668 C CA . ASN A 1 83 ? -1.624 -4.632 -10.971 1.00 73.19 83 ASN A CA 1
ATOM 669 C C . ASN A 1 83 ? -1.161 -5.707 -11.967 1.00 73.19 83 ASN A C 1
ATOM 671 O O . ASN A 1 83 ? -0.258 -5.456 -12.748 1.00 73.19 83 ASN A O 1
ATOM 675 N N . LEU A 1 84 ? -1.714 -6.918 -11.914 1.00 74.31 84 LEU A N 1
ATOM 676 C CA . LEU A 1 84 ? -1.448 -7.955 -12.914 1.00 74.31 84 LEU A CA 1
ATOM 677 C C . LEU A 1 84 ? -2.299 -7.786 -14.177 1.00 74.31 84 LEU A C 1
ATOM 679 O O . LEU A 1 84 ? -1.924 -8.292 -15.232 1.00 74.31 84 LEU A O 1
ATOM 683 N N . LEU A 1 85 ? -3.464 -7.145 -14.058 1.00 71.69 85 LEU A N 1
ATOM 684 C CA . LEU A 1 85 ? -4.428 -6.980 -15.148 1.00 71.69 85 LEU A CA 1
ATOM 685 C C . LEU A 1 85 ? -4.178 -5.728 -16.006 1.00 71.69 85 LEU A C 1
ATOM 687 O O . LEU A 1 85 ? -4.760 -5.634 -17.088 1.00 71.69 85 LEU A O 1
ATOM 691 N N . PHE A 1 86 ? -3.354 -4.790 -15.537 1.00 59.38 86 PHE A N 1
ATOM 692 C CA . PHE A 1 86 ? -3.033 -3.514 -16.186 1.00 59.38 86 PHE A CA 1
ATOM 693 C C . PHE A 1 86 ? -1.521 -3.300 -16.226 1.00 59.38 86 PHE A C 1
ATOM 695 O O . PHE A 1 86 ? -1.058 -2.666 -17.199 1.00 59.38 86 PHE A O 1
#

Secondary structure (DSSP, 8-state):
-HHHHHHHHHHHHHHHHHHHHHHHHHHHHTT--HHHHHHHHHHHHHHHHHHHHS-GGGGGGGGG-HHHHHHHHHHHHHHHHHHHH-

Foldseek 3Di:
DVVVVVVVVVVVVVVLVVQLVVQQVVCVVVVHDSLRSLQVSLQVVLLVVLLVPDPPVCSVVLVVDPVSVVSSVVSSVVSSVVSVVD

Sequence (86 aa):
MMRVNLVRFLVTLLIIMVLQYVLAYVLALLGVSGIFAILVIAFVMAVFFAFLNYPAPFRKTAVKDPYFHKMVAIFFVVFFLVNLLF